Protein AF-A0A6M0BSP4-F1 (afdb_monomer_lite)

Secondary structure (DSSP, 8-state):
--PPPP--HHHHHHHHHHTTTHHHHHHHHHHHHHHHHHHHHTT----HHHHHHHHHHHHHHTT--SHHHHHHHHHHH-

pLDDT: mean 91.34, std 7.54, range [45.19, 97.06]

Sequence (78 aa):
MSQSITITAEDILNQVKLSLKTSELTEGIITRKIIMDAAQEAGIKVETEELQKAADTMRFVNKLHSAQETFAWLEKHC

Foldseek 3Di:
DDDDDDDDPVNVVVVCVVVVCVVVVVVVVVVVVVVVVVCVVVVNDDDPVNVVVVVVVVCVVVVPPDPVSVVVCVVVPD

Radius of gyration: 18.29 Å; chains: 1; bounding box: 40×22×54 Å

Structure (mmCIF, N/CA/C/O backbone):
data_AF-A0A6M0BSP4-F1
#
_entry.id   AF-A0A6M0BSP4-F1
#
loop_
_atom_site.group_PDB
_atom_site.id
_atom_site.type_symbol
_atom_site.label_atom_id
_atom_site.label_alt_id
_atom_site.label_comp_id
_atom_site.label_asym_id
_atom_site.label_entity_id
_atom_site.label_seq_id
_atom_site.pdbx_PDB_ins_code
_atom_site.Cartn_x
_atom_site.Cartn_y
_atom_site.Cartn_z
_atom_site.occupancy
_atom_site.B_iso_or_equiv
_atom_site.auth_seq_id
_atom_site.auth_comp_id
_atom_site.auth_asym_id
_atom_site.auth_atom_id
_atom_site.pdbx_PDB_model_num
ATOM 1 N N . MET A 1 1 ? -5.521 -3.654 34.545 1.00 45.19 1 MET A N 1
ATOM 2 C CA . MET A 1 1 ? -6.170 -4.707 33.738 1.00 45.19 1 MET A CA 1
ATOM 3 C C . MET A 1 1 ? -6.832 -4.029 32.552 1.00 45.19 1 MET A C 1
ATOM 5 O O . MET A 1 1 ? -7.883 -3.428 32.722 1.00 45.19 1 MET A O 1
ATOM 9 N N . SER A 1 2 ? -6.174 -4.008 31.397 1.00 62.31 2 SER A N 1
ATOM 10 C CA . SER A 1 2 ? -6.736 -3.463 30.159 1.00 62.31 2 SER A CA 1
ATOM 11 C C . SER A 1 2 ? -7.794 -4.442 29.654 1.00 62.31 2 SER A C 1
ATOM 13 O O . SER A 1 2 ? -7.461 -5.543 29.227 1.00 62.31 2 SER A O 1
ATOM 15 N N . GLN A 1 3 ? -9.071 -4.079 29.768 1.00 74.81 3 GLN A N 1
ATOM 16 C CA . GLN A 1 3 ? -10.141 -4.832 29.118 1.00 74.81 3 GLN A CA 1
ATOM 17 C C . GLN A 1 3 ? -9.985 -4.664 27.605 1.00 74.81 3 GLN A C 1
ATOM 19 O O . GLN A 1 3 ? -9.883 -3.539 27.114 1.00 74.81 3 GLN A O 1
ATOM 24 N N . SER A 1 4 ? -9.910 -5.773 26.871 1.00 80.69 4 SER A N 1
ATOM 25 C CA . SER A 1 4 ? -9.852 -5.745 25.414 1.00 80.69 4 SER A CA 1
ATOM 26 C C . SER A 1 4 ? -11.211 -5.327 24.858 1.00 80.69 4 SER A C 1
ATOM 28 O O . SER A 1 4 ? -12.228 -5.972 25.108 1.00 80.69 4 SER A O 1
ATOM 30 N N . ILE A 1 5 ? -11.228 -4.239 24.092 1.00 88.88 5 ILE A N 1
ATOM 31 C CA . ILE A 1 5 ? -12.398 -3.819 23.320 1.00 88.88 5 ILE A CA 1
ATOM 32 C C . ILE A 1 5 ? -12.304 -4.515 21.965 1.00 88.88 5 ILE A C 1
ATOM 34 O O . ILE A 1 5 ? -11.297 -4.387 21.270 1.00 88.88 5 ILE A O 1
ATOM 38 N N . THR A 1 6 ? -13.333 -5.276 21.601 1.00 91.62 6 THR A N 1
ATOM 39 C CA . THR A 1 6 ? -13.417 -5.889 20.270 1.00 91.62 6 THR A CA 1
ATOM 40 C C . THR A 1 6 ? -14.036 -4.879 19.316 1.00 91.62 6 THR A C 1
ATOM 42 O O . THR A 1 6 ? -15.121 -4.379 19.589 1.00 91.62 6 THR A O 1
ATOM 45 N N . ILE A 1 7 ? -13.344 -4.577 18.218 1.00 93.31 7 ILE A N 1
ATOM 46 C CA . ILE A 1 7 ? -13.826 -3.682 17.162 1.00 93.31 7 ILE A CA 1
ATOM 47 C C . ILE A 1 7 ? -14.108 -4.535 15.931 1.00 93.31 7 ILE A C 1
ATOM 49 O O . ILE A 1 7 ? -13.218 -5.236 15.444 1.00 93.31 7 ILE A O 1
ATOM 53 N N . THR A 1 8 ? -15.339 -4.489 15.433 1.00 95.12 8 THR A N 1
ATOM 54 C CA . THR A 1 8 ? -15.739 -5.199 14.217 1.00 95.12 8 THR A CA 1
ATOM 55 C C . THR A 1 8 ? -15.617 -4.303 12.983 1.00 95.12 8 THR A C 1
ATOM 57 O O . THR A 1 8 ? -15.535 -3.077 13.075 1.00 95.12 8 THR A O 1
ATOM 60 N N . ALA A 1 9 ? -15.638 -4.908 11.794 1.00 93.62 9 ALA A N 1
ATOM 61 C CA . ALA A 1 9 ? -15.679 -4.148 10.545 1.00 93.62 9 ALA A CA 1
ATOM 62 C C . ALA A 1 9 ? -16.929 -3.252 10.448 1.00 93.62 9 ALA A C 1
ATOM 64 O O . ALA A 1 9 ? -16.864 -2.167 9.873 1.00 93.62 9 ALA A O 1
ATOM 65 N N . GLU A 1 10 ? -18.052 -3.682 11.029 1.00 94.44 10 GLU A N 1
ATOM 66 C CA . GLU A 1 10 ? -19.304 -2.926 11.027 1.00 94.44 10 GLU A CA 1
ATOM 67 C C . GLU A 1 10 ? -19.236 -1.697 11.941 1.00 94.44 10 GLU A C 1
ATOM 69 O O . GLU A 1 10 ? -19.699 -0.625 11.549 1.00 94.44 10 GLU A O 1
ATOM 74 N N . ASP A 1 11 ? -18.557 -1.800 13.088 1.00 93.69 11 ASP A N 1
ATOM 75 C CA . ASP A 1 11 ? -18.285 -0.652 13.964 1.00 93.69 11 ASP A CA 1
ATOM 76 C C . ASP A 1 11 ? -17.474 0.425 13.231 1.00 93.69 11 ASP A C 1
ATOM 78 O O . ASP A 1 11 ? -17.798 1.613 13.293 1.00 93.69 11 ASP A O 1
ATOM 82 N N . ILE A 1 12 ? -16.461 0.010 12.462 1.00 92.62 12 ILE A N 1
ATOM 83 C CA . ILE A 1 12 ? -15.649 0.913 11.634 1.00 92.62 12 ILE A CA 1
ATOM 84 C C . ILE A 1 12 ? -16.516 1.566 10.553 1.00 92.62 12 ILE A C 1
ATOM 86 O O . ILE A 1 12 ? -16.473 2.782 10.375 1.00 92.62 12 ILE A O 1
ATOM 90 N N . LEU A 1 13 ? -17.332 0.782 9.845 1.00 91.19 13 LEU A N 1
ATOM 91 C CA . LEU A 1 13 ? -18.214 1.275 8.782 1.00 91.19 13 LEU A CA 1
ATOM 92 C C . LEU A 1 13 ? -19.238 2.285 9.311 1.00 91.19 13 LEU A C 1
ATOM 94 O O . LEU A 1 13 ? -19.491 3.308 8.672 1.00 91.19 13 LEU A O 1
ATOM 98 N N . ASN A 1 14 ? -19.800 2.030 10.490 1.00 93.19 14 ASN A N 1
ATOM 99 C CA . ASN A 1 14 ? -20.711 2.951 11.157 1.00 93.19 14 ASN A CA 1
ATOM 100 C C . ASN A 1 14 ? -19.990 4.235 11.575 1.00 93.19 14 ASN A C 1
ATOM 102 O O . ASN A 1 14 ? -20.484 5.324 11.286 1.00 93.19 14 ASN A O 1
ATOM 106 N N . GLN A 1 15 ? -18.787 4.138 12.144 1.00 93.12 15 GLN A N 1
ATOM 107 C CA . GLN A 1 15 ? -17.988 5.312 12.494 1.00 93.12 15 GLN A CA 1
ATOM 108 C C . GLN A 1 15 ? -17.593 6.146 11.262 1.00 93.12 15 GLN A C 1
ATOM 110 O O . GLN A 1 15 ? -17.612 7.377 11.300 1.00 93.12 15 GLN A O 1
ATOM 115 N N . VAL A 1 16 ? -17.282 5.501 10.138 1.00 91.00 16 VAL A N 1
ATOM 116 C CA . VAL A 1 16 ? -17.003 6.168 8.858 1.00 91.00 16 VAL A CA 1
ATOM 117 C C . VAL A 1 16 ? -18.219 6.958 8.366 1.00 91.00 16 VAL A C 1
ATOM 119 O O . VAL A 1 16 ? -18.076 8.115 7.973 1.00 91.00 16 VAL A O 1
ATOM 122 N N . LYS A 1 17 ? -19.422 6.374 8.439 1.00 87.75 17 LYS A N 1
ATOM 123 C CA . LYS A 1 17 ? -20.674 7.069 8.094 1.00 87.75 17 LYS A CA 1
ATOM 124 C C . LYS A 1 17 ? -20.925 8.262 9.013 1.00 87.75 17 LYS A C 1
ATOM 126 O O . LYS A 1 17 ? -21.222 9.349 8.530 1.00 87.75 17 LYS A O 1
ATOM 131 N N . LEU A 1 18 ? -20.755 8.073 10.322 1.00 92.19 18 LEU A N 1
ATOM 132 C CA . LEU A 1 18 ? -20.946 9.126 11.325 1.00 92.19 18 LEU A CA 1
ATOM 133 C C . LEU A 1 18 ? -19.928 10.265 11.187 1.00 92.19 18 LEU A C 1
ATOM 135 O O . LEU A 1 18 ? -20.261 11.416 11.443 1.00 92.19 18 LEU A O 1
ATOM 139 N N . SER A 1 19 ? -18.706 9.961 10.747 1.00 91.19 19 SER A N 1
ATOM 140 C CA . SER A 1 19 ? -17.668 10.966 10.488 1.00 91.19 19 SER A CA 1
ATOM 141 C C . SER A 1 19 ? -17.829 11.707 9.156 1.00 91.19 19 SER A C 1
ATOM 143 O O . SER A 1 19 ? -17.002 12.562 8.851 1.00 91.19 19 SER A O 1
ATOM 145 N N . LEU A 1 20 ? -18.871 11.401 8.367 1.00 86.12 20 LEU A N 1
ATOM 146 C CA . LEU A 1 20 ? -19.140 11.977 7.039 1.00 86.12 20 LEU A CA 1
ATOM 147 C C . LEU A 1 20 ? -17.990 11.792 6.028 1.00 86.12 20 LEU A C 1
ATOM 149 O O . LEU A 1 20 ? -17.965 12.434 4.981 1.00 86.12 20 LEU A O 1
ATOM 153 N N . LYS A 1 21 ? -17.064 10.862 6.297 1.00 88.44 21 LYS A N 1
ATOM 154 C CA . LYS A 1 21 ? -15.910 10.549 5.436 1.00 88.44 21 LYS A CA 1
ATOM 155 C C . LYS A 1 21 ? -16.240 9.591 4.292 1.00 88.44 21 LYS A C 1
ATOM 157 O O . LYS A 1 21 ? -15.357 9.169 3.551 1.00 88.44 21 LYS A O 1
ATOM 162 N N . THR A 1 22 ? -17.508 9.217 4.135 1.00 88.56 22 THR A N 1
ATOM 163 C CA . THR A 1 22 ? -17.937 8.256 3.112 1.00 88.56 22 THR A CA 1
ATOM 164 C C . THR A 1 22 ? -17.601 8.726 1.704 1.00 88.56 22 THR A C 1
ATOM 166 O O . THR A 1 22 ? -17.143 7.916 0.904 1.00 88.56 22 THR A O 1
ATOM 169 N N . SER A 1 23 ? -17.788 10.013 1.401 1.00 88.00 23 SER A N 1
ATOM 170 C CA . SER A 1 23 ? -17.492 10.555 0.069 1.00 88.00 23 SER A CA 1
ATOM 171 C C . SER A 1 23 ? -15.993 10.541 -0.230 1.00 88.00 23 SER A C 1
ATOM 173 O O . SER A 1 23 ? -15.595 10.019 -1.264 1.00 88.00 23 SER A O 1
ATOM 175 N N . GLU A 1 24 ? -15.166 10.997 0.713 1.00 90.19 24 GLU A N 1
ATOM 176 C CA . GLU A 1 24 ? -13.698 10.985 0.603 1.00 90.19 24 GLU A CA 1
ATOM 177 C C . GLU A 1 24 ? -13.158 9.565 0.362 1.00 90.19 24 GLU A C 1
ATOM 179 O O . GLU A 1 24 ? -12.381 9.318 -0.560 1.00 90.19 24 GLU A O 1
ATOM 184 N N . LEU A 1 25 ? -13.634 8.588 1.140 1.00 90.75 25 LEU A N 1
ATOM 185 C CA . LEU A 1 25 ? -13.243 7.191 0.949 1.00 90.75 25 LEU A CA 1
ATOM 186 C C . LEU A 1 25 ? -13.736 6.630 -0.387 1.00 90.75 25 LEU A C 1
ATOM 188 O O . LEU A 1 25 ? -13.045 5.820 -1.002 1.00 90.75 25 LEU A O 1
ATOM 192 N N . THR A 1 26 ? -14.908 7.061 -0.854 1.00 92.12 26 THR A N 1
ATOM 193 C CA . THR A 1 26 ? -15.445 6.640 -2.155 1.00 92.12 26 THR A CA 1
ATOM 194 C C . THR A 1 26 ? -14.572 7.155 -3.297 1.00 92.12 26 THR A C 1
ATOM 196 O O . THR A 1 26 ? -14.240 6.381 -4.193 1.00 92.12 26 THR A O 1
ATOM 199 N N . GLU A 1 27 ? -14.129 8.412 -3.248 1.00 94.00 27 GLU A N 1
ATOM 200 C CA . GLU A 1 27 ? -13.185 8.977 -4.222 1.00 94.00 27 GLU A CA 1
ATOM 201 C C . GLU A 1 27 ? -11.849 8.223 -4.224 1.00 94.00 27 GLU A C 1
ATOM 203 O O . GLU A 1 27 ? -11.339 7.863 -5.290 1.00 94.00 27 GLU A O 1
ATOM 208 N N . GLY A 1 28 ? -11.319 7.893 -3.042 1.00 94.06 28 GLY A N 1
ATOM 209 C CA . GLY A 1 28 ? -10.119 7.064 -2.910 1.00 94.06 28 GLY A CA 1
ATOM 210 C C . GLY A 1 28 ? -10.285 5.672 -3.536 1.00 94.06 28 GLY A C 1
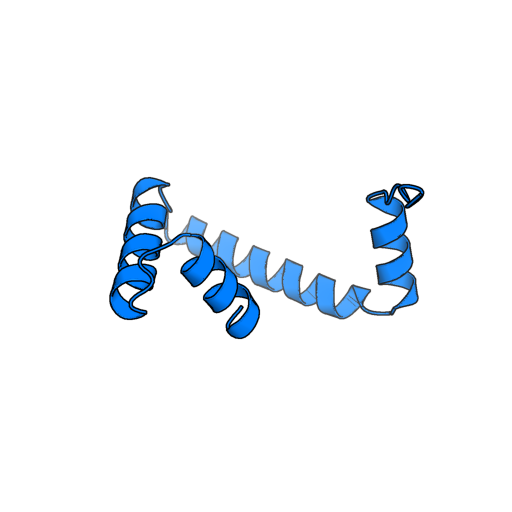ATOM 211 O O . GLY A 1 28 ? -9.403 5.197 -4.256 1.00 94.06 28 GLY A O 1
ATOM 212 N N . ILE A 1 29 ? -11.441 5.030 -3.328 1.00 94.12 29 ILE A N 1
ATOM 213 C CA . ILE A 1 29 ? -11.764 3.728 -3.930 1.00 94.12 29 ILE A CA 1
ATOM 214 C C . ILE A 1 29 ? -11.854 3.835 -5.456 1.00 94.12 29 ILE A C 1
ATOM 216 O O . ILE A 1 29 ? -11.292 2.990 -6.154 1.00 94.12 29 ILE A O 1
ATOM 220 N N . ILE A 1 30 ? -12.543 4.852 -5.980 1.00 96.69 30 ILE A N 1
ATOM 221 C CA . ILE A 1 30 ? -12.690 5.067 -7.426 1.00 96.69 30 ILE A CA 1
ATOM 222 C C . ILE A 1 30 ? -11.319 5.290 -8.065 1.00 96.69 30 ILE A C 1
ATOM 224 O O . ILE A 1 30 ? -10.987 4.621 -9.041 1.00 96.69 30 ILE A O 1
ATOM 228 N N . THR A 1 31 ? -10.498 6.159 -7.476 1.00 97.00 31 THR A N 1
ATOM 229 C CA . THR A 1 31 ? -9.142 6.450 -7.961 1.00 97.00 31 THR A CA 1
ATOM 230 C C . THR A 1 31 ? -8.304 5.178 -8.040 1.00 97.00 31 THR A C 1
ATOM 232 O O . THR A 1 31 ? -7.688 4.896 -9.067 1.00 97.00 31 THR A O 1
ATOM 235 N N . ARG A 1 32 ? -8.333 4.353 -6.984 1.00 95.44 32 ARG A N 1
ATOM 236 C CA . ARG A 1 32 ? -7.617 3.075 -6.964 1.00 95.44 32 ARG A CA 1
ATOM 237 C C . ARG A 1 32 ? -8.103 2.122 -8.056 1.00 95.44 32 ARG A C 1
ATOM 239 O O . ARG A 1 32 ? -7.270 1.480 -8.685 1.00 95.44 32 ARG A O 1
ATOM 246 N N . LYS A 1 33 ? -9.417 2.030 -8.286 1.00 96.31 33 LYS A N 1
ATOM 247 C CA . LYS A 1 33 ? -9.975 1.183 -9.351 1.00 96.31 33 LYS A CA 1
ATOM 248 C C . LYS A 1 33 ? -9.518 1.635 -10.732 1.00 96.31 33 LYS A C 1
ATOM 250 O O . LYS A 1 33 ? -8.998 0.813 -11.467 1.00 96.31 33 LYS A O 1
ATOM 255 N N . ILE A 1 34 ? -9.599 2.933 -11.030 1.00 97.06 34 ILE A N 1
ATOM 256 C CA . ILE A 1 34 ? -9.145 3.485 -12.316 1.00 97.06 34 ILE A CA 1
ATOM 257 C C . ILE A 1 34 ? -7.665 3.163 -12.562 1.00 97.06 34 ILE A C 1
ATOM 259 O O . ILE A 1 34 ? -7.301 2.740 -13.654 1.00 97.06 34 ILE A O 1
ATOM 263 N N . ILE A 1 35 ? -6.809 3.323 -11.545 1.00 95.75 35 ILE A N 1
ATOM 264 C CA . ILE A 1 35 ? -5.381 2.988 -11.654 1.00 95.75 35 ILE A CA 1
ATOM 265 C C . ILE A 1 35 ? -5.184 1.490 -11.908 1.00 95.75 35 ILE A C 1
ATOM 267 O O . ILE A 1 35 ? -4.365 1.119 -12.744 1.00 95.75 35 ILE A O 1
ATOM 271 N N . MET A 1 36 ? -5.915 0.632 -11.191 1.00 94.50 36 MET A N 1
ATOM 272 C CA . MET A 1 36 ? -5.830 -0.819 -11.374 1.00 94.50 36 MET A CA 1
ATOM 273 C C . MET A 1 36 ? -6.278 -1.246 -12.772 1.00 94.50 36 MET A C 1
ATOM 275 O O . MET A 1 36 ? -5.583 -2.040 -13.401 1.00 94.50 36 MET A O 1
ATOM 279 N N . ASP A 1 37 ? -7.386 -0.694 -13.262 1.00 96.00 37 ASP A N 1
ATOM 280 C CA . ASP A 1 37 ? -7.922 -0.995 -14.588 1.00 96.00 37 ASP A CA 1
ATOM 281 C C . ASP A 1 37 ? -6.927 -0.555 -15.674 1.00 96.00 37 ASP A C 1
ATOM 283 O O . ASP A 1 37 ? -6.546 -1.357 -16.525 1.00 96.00 37 ASP A O 1
ATOM 287 N N . ALA A 1 38 ? -6.392 0.668 -15.581 1.00 96.62 38 ALA A N 1
ATOM 288 C CA . ALA A 1 38 ? -5.379 1.169 -16.511 1.00 96.62 38 ALA A CA 1
ATOM 289 C C . ALA A 1 38 ? -4.076 0.347 -16.473 1.00 96.62 38 ALA A C 1
ATOM 291 O O . ALA A 1 38 ? -3.476 0.078 -17.514 1.00 96.62 38 ALA A O 1
ATOM 292 N N . ALA A 1 39 ? -3.634 -0.078 -15.285 1.00 94.94 39 ALA A N 1
ATOM 293 C CA . ALA A 1 39 ? -2.467 -0.945 -15.141 1.00 94.94 39 ALA A CA 1
ATOM 294 C C . ALA A 1 39 ? -2.704 -2.315 -15.794 1.00 94.94 39 ALA A C 1
ATOM 296 O O . ALA A 1 39 ? -1.832 -2.817 -16.502 1.00 94.94 39 ALA A O 1
ATOM 297 N N . GLN A 1 40 ? -3.894 -2.891 -15.608 1.00 94.56 40 GLN A N 1
ATOM 298 C CA . GLN A 1 40 ? -4.276 -4.156 -16.225 1.00 94.56 40 GLN A CA 1
ATOM 299 C C . GLN A 1 40 ? -4.355 -4.046 -17.755 1.00 94.56 40 GLN A C 1
ATOM 301 O O . GLN A 1 40 ? -3.827 -4.916 -18.447 1.00 94.56 40 GLN A O 1
ATOM 306 N N . GLU A 1 41 ? -4.963 -2.986 -18.290 1.00 95.56 41 GLU A N 1
ATOM 307 C CA . GLU A 1 41 ? -5.036 -2.722 -19.736 1.00 95.56 41 GLU A CA 1
ATOM 308 C C . GLU A 1 41 ? -3.649 -2.538 -20.362 1.00 95.56 41 GLU A C 1
ATOM 310 O O . GLU A 1 41 ? -3.386 -3.034 -21.457 1.00 95.56 41 GLU A O 1
ATOM 315 N N . ALA A 1 42 ? -2.732 -1.888 -19.643 1.00 95.62 42 ALA A N 1
ATOM 316 C CA . ALA A 1 42 ? -1.339 -1.737 -20.049 1.00 95.62 42 ALA A CA 1
ATOM 317 C C . ALA A 1 42 ? -0.503 -3.023 -19.877 1.00 95.62 42 ALA A C 1
ATOM 319 O O . ALA A 1 42 ? 0.685 -3.028 -20.201 1.00 95.62 42 ALA A O 1
ATOM 320 N N . GLY A 1 43 ? -1.089 -4.108 -19.356 1.00 93.62 43 GLY A N 1
ATOM 321 C CA . GLY A 1 43 ? -0.386 -5.362 -19.086 1.00 93.62 43 GLY A CA 1
ATOM 322 C C . GLY A 1 43 ? 0.656 -5.253 -17.969 1.00 93.62 43 GLY A C 1
ATOM 323 O O . GLY A 1 43 ? 1.562 -6.083 -17.893 1.00 93.62 43 GLY A O 1
ATOM 324 N N . ILE A 1 44 ? 0.550 -4.238 -17.108 1.00 91.69 44 ILE A N 1
ATOM 325 C CA . ILE A 1 44 ? 1.438 -4.046 -15.965 1.00 91.69 44 ILE A CA 1
ATOM 326 C C . ILE A 1 44 ? 1.079 -5.095 -14.919 1.00 91.69 44 ILE A C 1
ATOM 328 O O . ILE A 1 44 ? 0.051 -5.017 -14.243 1.00 91.69 44 ILE A O 1
ATOM 332 N N . LYS A 1 45 ? 1.955 -6.085 -14.782 1.00 88.38 45 LYS A N 1
ATOM 333 C CA . LYS A 1 45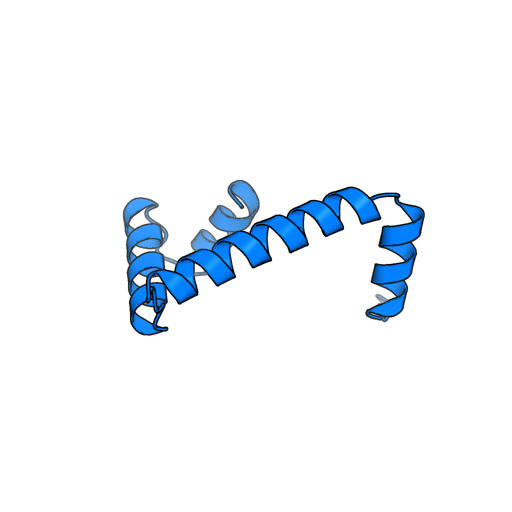 ? 1.889 -7.088 -13.728 1.00 88.38 45 LYS A CA 1
ATOM 334 C C . LYS A 1 45 ? 2.944 -6.756 -12.685 1.00 88.38 45 LYS A C 1
ATOM 336 O O . LYS A 1 45 ? 4.053 -6.383 -13.038 1.00 88.38 45 LYS A O 1
ATOM 341 N N . VAL A 1 46 ? 2.571 -6.868 -11.418 1.00 86.00 46 VAL A N 1
ATOM 342 C CA . VAL A 1 46 ? 3.470 -6.601 -10.299 1.00 86.00 46 VAL A CA 1
ATOM 343 C C . VAL A 1 46 ? 3.705 -7.914 -9.572 1.00 86.00 46 VAL A C 1
ATOM 345 O O . VAL A 1 46 ? 2.796 -8.429 -8.917 1.00 86.00 46 VAL A O 1
ATOM 348 N N . GLU A 1 47 ? 4.904 -8.471 -9.707 1.00 91.75 47 GLU A N 1
ATOM 349 C CA . GLU A 1 47 ? 5.282 -9.697 -9.008 1.00 91.75 47 GLU A CA 1
ATOM 350 C C . GLU A 1 47 ? 5.804 -9.399 -7.596 1.00 91.75 47 GLU A C 1
ATOM 352 O O . GLU A 1 47 ? 6.341 -8.326 -7.302 1.00 91.75 47 GLU A O 1
ATOM 357 N N . THR A 1 48 ? 5.685 -10.377 -6.698 1.00 92.69 48 THR A N 1
ATOM 358 C CA . THR A 1 48 ? 6.161 -10.249 -5.309 1.00 92.69 48 THR A CA 1
ATOM 359 C C . THR A 1 48 ? 7.661 -9.959 -5.234 1.00 92.69 48 THR A C 1
ATOM 361 O O . THR A 1 48 ? 8.103 -9.199 -4.374 1.00 92.69 48 THR A O 1
ATOM 364 N N . GLU A 1 49 ? 8.445 -10.512 -6.159 1.00 93.12 49 GLU A N 1
ATOM 365 C CA . GLU A 1 49 ? 9.884 -10.266 -6.258 1.00 93.12 49 GLU A CA 1
ATOM 366 C C . GLU A 1 49 ? 10.207 -8.816 -6.631 1.00 93.12 49 GLU A C 1
ATOM 368 O O . GLU A 1 49 ? 11.146 -8.229 -6.094 1.00 93.12 49 GLU A O 1
ATOM 373 N N . GLU A 1 50 ? 9.432 -8.219 -7.536 1.00 91.75 50 GLU A N 1
ATOM 374 C CA . GLU A 1 50 ? 9.607 -6.825 -7.951 1.00 91.75 50 GLU A CA 1
ATOM 375 C C . GLU A 1 50 ? 9.229 -5.872 -6.818 1.00 91.75 50 GLU A C 1
ATOM 377 O O . GLU A 1 50 ? 9.960 -4.917 -6.547 1.00 91.75 50 GLU A O 1
ATOM 382 N N . LEU A 1 51 ? 8.151 -6.183 -6.089 1.00 93.31 51 LEU A N 1
ATOM 383 C CA . LEU A 1 51 ? 7.770 -5.463 -4.873 1.00 93.31 51 LEU A CA 1
ATOM 384 C C . LEU A 1 51 ? 8.874 -5.514 -3.820 1.00 93.31 51 LEU A C 1
ATOM 386 O O . LEU A 1 51 ? 9.213 -4.485 -3.235 1.00 93.31 51 LEU A O 1
ATOM 390 N N . GLN A 1 52 ? 9.460 -6.691 -3.595 1.00 92.25 52 GLN A N 1
ATOM 391 C CA . GLN A 1 52 ? 10.540 -6.844 -2.628 1.00 92.25 52 GLN A CA 1
ATOM 392 C C . GLN A 1 52 ? 11.785 -6.055 -3.054 1.00 92.25 52 GLN A C 1
ATOM 394 O O . GLN A 1 52 ? 12.335 -5.316 -2.241 1.00 92.25 52 GLN A O 1
ATOM 399 N N . LYS A 1 53 ? 12.180 -6.113 -4.333 1.00 95.00 53 LYS A N 1
ATOM 400 C CA . LYS A 1 53 ? 13.305 -5.323 -4.866 1.00 95.00 53 LYS A CA 1
ATOM 401 C C . LYS A 1 53 ? 13.076 -3.819 -4.728 1.00 95.00 53 LYS A C 1
ATOM 403 O O . LYS A 1 53 ? 14.001 -3.089 -4.366 1.00 95.00 53 LYS A O 1
ATOM 408 N N . ALA A 1 54 ? 11.860 -3.346 -4.993 1.00 93.75 54 ALA A N 1
ATOM 409 C CA . ALA A 1 54 ? 11.503 -1.943 -4.812 1.00 93.75 54 ALA A CA 1
ATOM 410 C C . ALA A 1 54 ? 11.568 -1.539 -3.329 1.00 93.75 54 ALA A C 1
ATOM 412 O O . ALA A 1 54 ? 12.154 -0.507 -2.998 1.00 93.75 54 ALA A O 1
ATOM 413 N N . ALA A 1 55 ? 11.048 -2.378 -2.429 1.00 92.62 55 ALA A N 1
ATOM 414 C CA . ALA A 1 55 ? 11.121 -2.157 -0.988 1.00 92.62 55 ALA A CA 1
ATOM 415 C C . ALA A 1 55 ? 12.571 -2.142 -0.473 1.00 92.62 55 ALA A C 1
ATOM 417 O O . ALA A 1 55 ? 12.928 -1.284 0.332 1.00 92.62 55 ALA A O 1
ATOM 418 N N . ASP A 1 56 ? 13.429 -3.039 -0.956 1.00 94.62 56 ASP A N 1
ATOM 419 C CA . ASP A 1 56 ? 14.845 -3.081 -0.581 1.00 94.62 56 ASP A CA 1
ATOM 420 C C . ASP A 1 56 ? 15.610 -1.870 -1.115 1.00 94.62 56 ASP A C 1
ATOM 422 O O . ASP A 1 56 ? 16.405 -1.275 -0.389 1.00 94.62 56 ASP A O 1
ATOM 426 N N . THR A 1 57 ? 15.302 -1.430 -2.3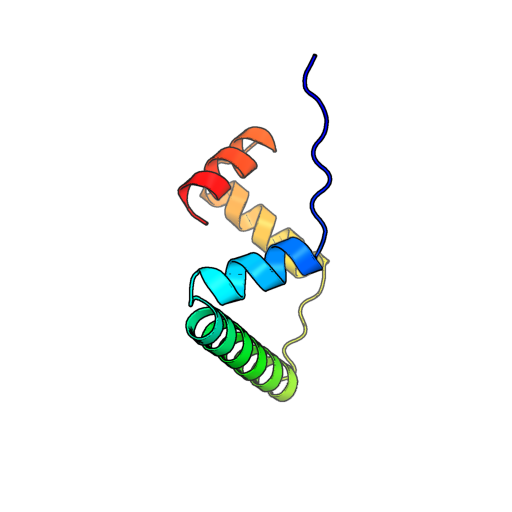37 1.00 95.19 57 THR A N 1
ATOM 427 C CA . THR A 1 57 ? 15.840 -0.182 -2.898 1.00 95.19 57 THR A CA 1
ATOM 428 C C . THR A 1 57 ? 15.434 1.018 -2.046 1.00 95.19 57 THR A C 1
ATOM 430 O O . THR A 1 57 ? 16.276 1.844 -1.694 1.00 95.19 57 THR A O 1
ATOM 433 N N . MET A 1 58 ? 14.160 1.096 -1.652 1.00 94.62 58 MET A N 1
ATOM 434 C CA . MET A 1 58 ? 13.655 2.142 -0.764 1.00 94.62 58 MET A CA 1
ATOM 435 C C . MET A 1 58 ? 14.394 2.136 0.579 1.00 94.62 58 MET A C 1
ATOM 437 O O . MET A 1 58 ? 14.842 3.193 1.028 1.00 94.62 58 MET A O 1
ATOM 441 N N . ARG A 1 59 ? 14.562 0.966 1.210 1.00 95.94 59 ARG A N 1
ATOM 442 C CA . ARG A 1 59 ? 15.303 0.832 2.474 1.00 95.94 59 ARG A CA 1
ATOM 443 C C . ARG A 1 59 ? 16.759 1.251 2.320 1.00 95.94 59 ARG A C 1
ATOM 445 O O . ARG A 1 59 ? 17.254 2.006 3.150 1.00 95.94 59 ARG A O 1
ATOM 452 N N . PHE A 1 60 ? 17.419 0.834 1.242 1.00 95.25 60 PHE A N 1
ATOM 453 C CA . PHE A 1 60 ? 18.807 1.189 0.962 1.00 95.25 60 PHE A CA 1
ATOM 454 C C . PHE A 1 60 ? 18.993 2.703 0.798 1.00 95.25 60 PHE A C 1
ATOM 456 O O . PHE A 1 60 ? 19.839 3.296 1.468 1.00 95.25 60 PHE A O 1
ATOM 463 N N . VAL A 1 61 ? 18.163 3.351 -0.027 1.00 94.88 61 VAL A N 1
ATOM 464 C CA . VAL A 1 61 ? 18.213 4.807 -0.257 1.00 94.88 61 VAL A CA 1
ATOM 465 C C . VAL A 1 61 ? 17.961 5.585 1.037 1.00 94.88 61 VAL A C 1
ATOM 467 O O . VAL A 1 61 ? 18.643 6.573 1.307 1.00 94.88 61 VAL A O 1
ATOM 470 N N . ASN A 1 62 ? 17.027 5.114 1.866 1.00 93.00 62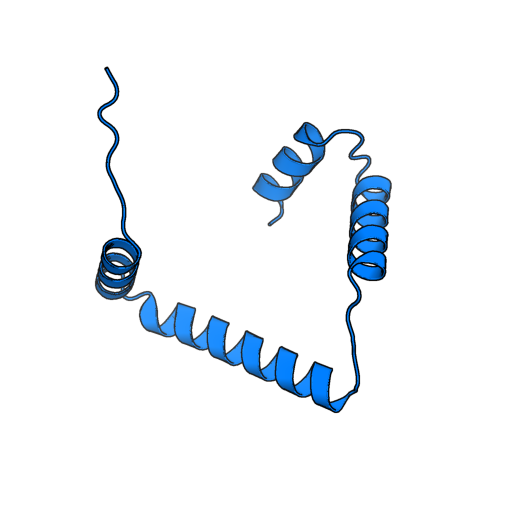 ASN A N 1
ATOM 471 C CA . ASN A 1 62 ? 16.691 5.741 3.145 1.00 93.00 62 ASN A CA 1
ATOM 472 C C . ASN A 1 62 ? 17.580 5.279 4.315 1.00 93.00 62 ASN A C 1
ATOM 474 O O . ASN A 1 62 ? 17.359 5.717 5.442 1.00 93.00 62 ASN A O 1
ATOM 478 N N . LYS A 1 63 ? 18.595 4.436 4.066 1.00 94.81 63 LYS A N 1
ATOM 479 C CA . LYS A 1 63 ? 19.516 3.895 5.084 1.00 94.81 63 LYS A CA 1
ATOM 480 C C . LYS A 1 63 ? 18.791 3.196 6.245 1.00 94.81 63 LYS A C 1
ATOM 482 O O . LYS A 1 63 ? 19.181 3.336 7.402 1.00 94.81 63 LYS A O 1
ATOM 487 N N . LEU A 1 64 ? 17.731 2.459 5.924 1.00 95.38 64 LEU A N 1
ATOM 488 C CA . LEU A 1 64 ? 16.918 1.695 6.868 1.00 95.38 64 LEU A CA 1
ATOM 489 C C . LEU A 1 64 ? 17.484 0.273 6.940 1.00 95.38 64 LEU A C 1
ATOM 491 O O . LEU A 1 64 ? 17.275 -0.534 6.035 1.00 95.38 64 LEU A O 1
ATOM 495 N N . HIS A 1 65 ? 18.233 -0.021 7.996 1.00 92.06 65 HIS A N 1
ATOM 496 C CA . HIS A 1 65 ? 18.955 -1.282 8.179 1.00 92.06 65 HIS A CA 1
ATOM 497 C C . HIS A 1 65 ? 18.171 -2.289 9.023 1.00 92.06 65 HIS A C 1
ATOM 499 O O . HIS A 1 65 ? 18.486 -3.478 9.016 1.00 92.06 65 HIS A O 1
ATOM 505 N N . SER A 1 66 ? 17.151 -1.832 9.752 1.00 93.25 66 SER A N 1
ATOM 506 C CA . SER A 1 66 ? 16.307 -2.688 10.582 1.00 93.25 66 SER A CA 1
ATOM 507 C C . SER A 1 66 ? 14.819 -2.544 10.269 1.00 93.25 66 SER A C 1
ATOM 509 O O . SER A 1 66 ? 14.345 -1.542 9.722 1.00 93.25 66 SER A O 1
ATOM 511 N N . ALA A 1 67 ? 14.050 -3.559 10.668 1.00 91.62 67 ALA A N 1
AT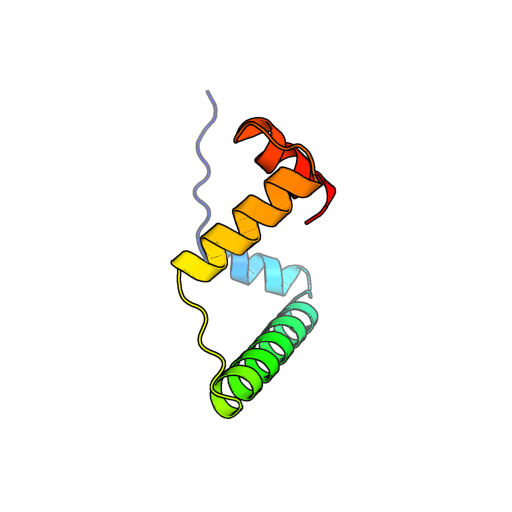OM 512 C CA . ALA A 1 67 ? 12.594 -3.497 10.616 1.00 91.62 67 ALA A CA 1
ATOM 513 C C . ALA A 1 67 ? 12.058 -2.326 11.455 1.00 91.62 67 ALA A C 1
ATOM 515 O O . ALA A 1 67 ? 11.166 -1.618 11.003 1.00 91.62 67 ALA A O 1
ATOM 516 N N . GLN A 1 68 ? 12.642 -2.073 12.631 1.00 95.00 68 GLN A N 1
ATOM 517 C CA . GLN A 1 68 ? 12.228 -0.980 13.512 1.00 95.00 68 GLN A CA 1
ATOM 518 C C . GLN A 1 68 ? 12.445 0.395 12.866 1.00 95.00 68 GLN A C 1
ATOM 520 O O . GLN A 1 68 ? 11.552 1.236 12.909 1.00 95.00 68 GLN A O 1
ATOM 525 N N . GLU A 1 69 ? 13.586 0.600 12.204 1.00 93.62 69 GLU A N 1
ATOM 526 C CA . GLU A 1 69 ? 13.842 1.815 11.418 1.00 93.62 69 GLU A CA 1
ATOM 527 C C . GLU A 1 69 ? 12.868 1.944 10.243 1.00 93.62 69 GLU A C 1
ATOM 529 O O . GLU A 1 69 ? 12.383 3.036 9.964 1.00 93.62 69 GLU A O 1
ATOM 534 N N . THR A 1 70 ? 12.531 0.828 9.587 1.00 93.56 70 THR A N 1
ATOM 535 C CA . THR A 1 70 ? 11.547 0.821 8.496 1.00 93.56 70 THR A CA 1
ATOM 536 C C . THR A 1 70 ? 10.161 1.241 8.987 1.00 93.56 70 THR A C 1
ATOM 538 O O . THR A 1 70 ? 9.531 2.087 8.360 1.00 93.56 70 THR A O 1
ATOM 541 N N . PHE A 1 71 ? 9.695 0.700 10.115 1.00 93.75 71 PHE A N 1
ATOM 542 C CA . PHE A 1 71 ? 8.408 1.082 10.702 1.00 93.75 71 PHE A CA 1
ATOM 543 C C . PHE A 1 71 ? 8.388 2.551 11.130 1.00 93.75 71 PHE A C 1
ATOM 545 O O . PHE A 1 71 ? 7.459 3.266 10.769 1.00 93.75 71 PHE A O 1
ATOM 552 N N . ALA A 1 72 ? 9.438 3.027 11.804 1.00 94.12 72 ALA A N 1
ATOM 553 C CA . ALA A 1 72 ? 9.542 4.431 12.203 1.00 94.12 72 ALA A CA 1
ATOM 554 C C . ALA A 1 72 ? 9.550 5.388 10.996 1.00 94.12 72 ALA A C 1
ATOM 556 O O . ALA A 1 72 ? 9.020 6.496 11.067 1.00 94.12 72 ALA A O 1
ATOM 557 N N . TRP A 1 73 ? 10.144 4.970 9.875 1.00 94.69 73 TRP A N 1
ATOM 558 C CA . TRP A 1 73 ? 10.112 5.738 8.634 1.00 94.69 73 TRP A CA 1
ATOM 559 C C . TRP A 1 73 ? 8.707 5.772 8.018 1.00 94.69 73 TRP A C 1
ATOM 561 O O . TRP A 1 73 ? 8.251 6.845 7.627 1.00 94.69 73 TRP A O 1
ATOM 571 N N . LEU A 1 74 ? 8.008 4.630 7.984 1.00 92.19 74 LEU A N 1
ATOM 572 C CA . LEU A 1 74 ? 6.639 4.538 7.469 1.00 92.19 74 LEU A CA 1
ATOM 573 C C . LEU A 1 74 ? 5.676 5.418 8.269 1.00 92.19 74 LEU A C 1
ATOM 575 O O . LEU A 1 74 ? 4.944 6.182 7.664 1.00 92.19 74 LEU A O 1
ATOM 579 N N . GLU A 1 75 ? 5.732 5.397 9.602 1.00 92.06 75 GLU A N 1
ATOM 580 C CA . GLU A 1 75 ? 4.866 6.234 10.454 1.00 92.06 75 GLU A CA 1
ATOM 581 C C . GLU A 1 75 ? 5.027 7.740 10.205 1.00 92.06 75 GLU A C 1
ATOM 583 O O . GLU A 1 75 ? 4.122 8.527 10.479 1.00 92.06 75 GLU A O 1
ATOM 588 N N . LYS A 1 76 ? 6.198 8.159 9.720 1.00 92.19 76 LYS A N 1
ATOM 589 C CA . LYS A 1 76 ? 6.513 9.566 9.479 1.00 92.19 76 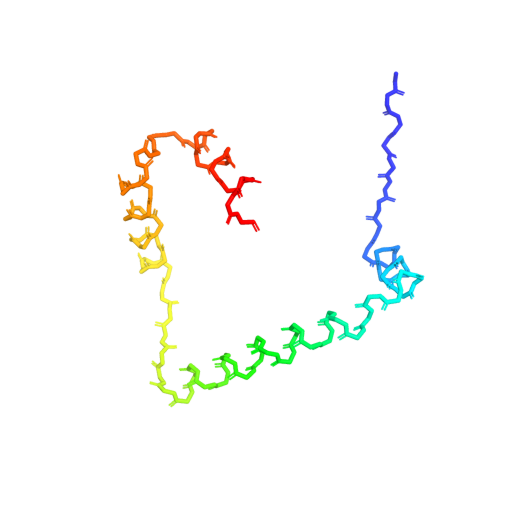LYS A CA 1
ATOM 590 C C . LYS A 1 76 ? 6.180 10.022 8.057 1.00 92.19 76 LYS A C 1
ATOM 592 O O . LYS A 1 76 ? 5.962 11.216 7.846 1.00 92.19 76 LYS A O 1
ATOM 597 N N . HIS A 1 77 ? 6.228 9.113 7.086 1.00 86.88 77 HIS A N 1
ATOM 598 C CA . HIS A 1 77 ? 6.232 9.450 5.660 1.00 86.88 77 HIS A CA 1
ATOM 599 C C . HIS A 1 77 ? 5.108 8.799 4.843 1.00 86.88 77 HIS A C 1
ATOM 601 O O . HIS A 1 77 ? 4.932 9.178 3.683 1.00 86.88 77 HIS A O 1
ATOM 607 N N . CYS A 1 78 ? 4.357 7.861 5.418 1.00 71.50 78 CYS A N 1
ATOM 608 C CA . CYS A 1 78 ? 3.179 7.233 4.823 1.00 71.50 78 CYS A CA 1
ATOM 609 C C . CYS A 1 78 ? 1.939 7.517 5.673 1.00 71.50 78 CYS A C 1
ATOM 611 O O . CYS A 1 78 ? 0.871 7.711 5.054 1.00 71.50 78 CYS A O 1
#